Protein AF-A0A7S3TCB9-F1 (afdb_monomer_lite)

Structure (mmCIF, N/CA/C/O backbone):
data_AF-A0A7S3TCB9-F1
#
_entry.id   AF-A0A7S3TCB9-F1
#
loop_
_atom_site.group_PDB
_atom_site.id
_atom_site.type_symbol
_atom_site.label_atom_id
_atom_site.label_alt_id
_atom_site.label_comp_id
_atom_site.label_asym_id
_atom_site.label_entity_id
_atom_site.label_seq_id
_atom_site.pdbx_PDB_ins_code
_atom_site.Cartn_x
_atom_site.Cartn_y
_atom_site.Cartn_z
_atom_site.occupancy
_atom_site.B_iso_or_equiv
_atom_site.auth_seq_id
_atom_site.auth_comp_id
_atom_site.auth_asym_id
_atom_site.auth_atom_id
_atom_site.pdbx_PDB_model_num
ATOM 1 N N . ARG A 1 1 ? 29.930 -13.424 -23.735 1.00 48.97 1 ARG A N 1
ATOM 2 C CA . ARG A 1 1 ? 28.854 -13.234 -24.741 1.00 48.97 1 ARG A CA 1
ATOM 3 C C . ARG A 1 1 ? 28.106 -14.561 -24.937 1.00 48.97 1 ARG A C 1
ATOM 5 O O . ARG A 1 1 ? 28.427 -15.302 -25.856 1.00 48.97 1 ARG A O 1
ATOM 12 N N . ARG A 1 2 ? 27.222 -14.949 -24.001 1.00 44.91 2 ARG A N 1
ATOM 13 C CA . ARG A 1 2 ? 26.609 -16.295 -23.947 1.00 44.91 2 ARG A CA 1
ATOM 14 C C . ARG A 1 2 ? 25.208 -16.315 -24.590 1.00 44.91 2 ARG A C 1
ATOM 16 O O . ARG A 1 2 ? 24.355 -15.524 -24.215 1.00 44.91 2 ARG A O 1
ATOM 23 N N . LEU A 1 3 ? 25.041 -17.240 -25.539 1.00 56.09 3 LEU A N 1
ATOM 24 C CA . LEU A 1 3 ? 23.859 -17.921 -26.114 1.00 56.09 3 LEU A CA 1
ATOM 25 C C . LEU A 1 3 ? 22.523 -17.174 -26.351 1.00 56.09 3 LEU A C 1
ATOM 27 O O . LEU A 1 3 ? 22.000 -17.291 -27.454 1.00 56.09 3 LEU A O 1
ATOM 31 N N . VAL A 1 4 ? 21.966 -16.409 -25.407 1.00 63.53 4 VAL A N 1
ATOM 32 C CA . VAL A 1 4 ? 20.579 -15.895 -25.513 1.00 63.53 4 VAL A CA 1
ATOM 33 C C . VAL A 1 4 ? 20.451 -14.740 -26.512 1.00 63.53 4 VAL A C 1
ATOM 35 O O . VAL A 1 4 ? 19.603 -14.788 -27.397 1.00 63.53 4 VAL A O 1
ATOM 38 N N . GLY A 1 5 ? 21.350 -13.750 -26.468 1.00 61.22 5 GLY A N 1
ATOM 39 C CA . GLY A 1 5 ? 21.337 -12.635 -27.431 1.00 61.22 5 GLY A CA 1
ATOM 40 C C . GLY A 1 5 ? 21.615 -13.057 -28.883 1.00 61.22 5 GLY A C 1
ATOM 41 O O . GLY A 1 5 ? 21.334 -12.313 -29.812 1.00 61.22 5 GLY A O 1
ATOM 42 N N . ARG A 1 6 ? 22.149 -14.269 -29.094 1.00 64.81 6 ARG A N 1
ATOM 43 C CA . ARG A 1 6 ? 22.440 -14.832 -30.423 1.00 64.81 6 ARG A CA 1
ATOM 44 C C . ARG A 1 6 ? 21.263 -15.624 -31.006 1.00 64.81 6 ARG A C 1
ATOM 46 O O . ARG A 1 6 ? 21.289 -15.932 -32.193 1.00 64.81 6 ARG A O 1
ATOM 53 N N . ALA A 1 7 ? 20.280 -15.968 -30.172 1.00 74.19 7 ALA A N 1
ATOM 54 C CA . ALA A 1 7 ? 19.066 -16.671 -30.574 1.00 74.19 7 ALA A CA 1
ATOM 55 C C . ALA A 1 7 ? 17.990 -15.719 -31.123 1.00 74.19 7 ALA A C 1
ATOM 57 O O . ALA A 1 7 ? 17.105 -16.168 -31.847 1.00 74.19 7 ALA A O 1
ATOM 58 N N . LEU A 1 8 ? 18.066 -14.416 -30.812 1.00 74.56 8 LEU A N 1
ATOM 59 C CA . LEU A 1 8 ? 17.159 -13.431 -31.397 1.00 74.56 8 LEU A CA 1
ATOM 60 C C . LEU A 1 8 ? 17.551 -13.130 -32.859 1.00 74.56 8 LEU A C 1
ATOM 62 O O . LEU A 1 8 ? 18.724 -12.854 -33.136 1.00 74.56 8 LEU A O 1
ATOM 66 N N . PRO A 1 9 ? 16.590 -13.148 -33.803 1.00 79.25 9 PRO A N 1
ATOM 67 C CA . PRO A 1 9 ? 16.819 -12.713 -35.176 1.00 79.25 9 PRO A CA 1
ATOM 68 C C . PRO A 1 9 ? 17.256 -11.248 -35.225 1.00 79.25 9 PRO A C 1
ATOM 70 O O . PRO A 1 9 ? 16.755 -10.423 -34.471 1.00 79.25 9 PRO A O 1
ATOM 73 N N . ARG A 1 10 ? 18.120 -10.880 -36.177 1.00 70.06 10 ARG A N 1
ATOM 74 C CA .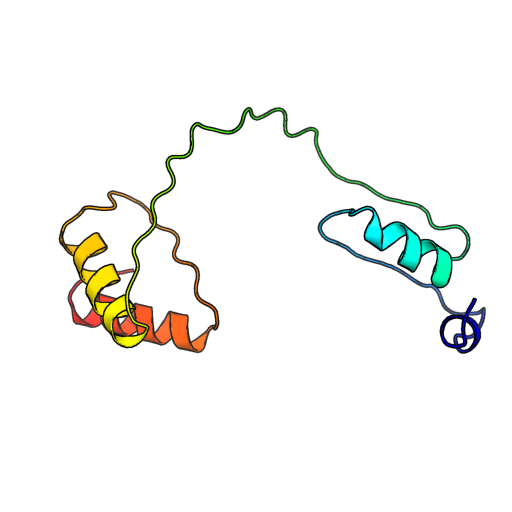 ARG A 1 10 ? 18.568 -9.482 -36.356 1.00 70.06 10 ARG A CA 1
ATOM 75 C C . ARG A 1 10 ? 17.464 -8.513 -36.803 1.00 70.06 10 ARG A C 1
ATOM 77 O O . ARG A 1 10 ? 17.691 -7.312 -36.818 1.00 70.06 10 ARG A O 1
ATOM 84 N N . SER A 1 11 ? 16.302 -9.029 -37.197 1.00 80.19 11 SER A N 1
ATOM 85 C CA . SER A 1 11 ? 15.146 -8.256 -37.662 1.00 80.19 11 SER A CA 1
ATOM 86 C C . SER A 1 11 ? 14.219 -7.787 -36.536 1.00 80.19 11 SER A C 1
ATOM 88 O O . SER A 1 11 ? 13.183 -7.193 -36.821 1.00 80.19 11 SER A O 1
ATOM 90 N N . VAL A 1 12 ? 14.537 -8.081 -35.273 1.00 81.50 12 VAL A N 1
ATOM 91 C CA . VAL A 1 12 ? 13.715 -7.675 -34.127 1.00 81.50 12 VAL A CA 1
ATOM 92 C C . VAL A 1 12 ? 14.161 -6.323 -33.580 1.00 81.50 12 VAL A C 1
ATOM 94 O O . VAL A 1 12 ? 15.352 -6.046 -33.450 1.00 81.50 12 VAL A O 1
ATOM 97 N N . HIS A 1 13 ? 13.187 -5.487 -33.235 1.00 81.12 13 HIS A N 1
ATOM 98 C CA . HIS A 1 13 ? 13.431 -4.268 -32.481 1.00 81.12 13 HIS A CA 1
ATOM 99 C C . HIS A 1 13 ? 13.315 -4.575 -30.985 1.00 81.12 13 HIS A C 1
ATOM 101 O O . HIS A 1 13 ? 12.287 -5.075 -30.530 1.00 81.12 13 HIS A O 1
ATOM 107 N N . THR A 1 14 ? 14.374 -4.292 -30.231 1.00 82.38 14 THR A N 1
ATOM 108 C CA . THR A 1 14 ? 14.434 -4.542 -28.788 1.00 82.38 14 THR A CA 1
ATOM 109 C C . THR A 1 14 ? 14.226 -3.231 -28.042 1.00 82.38 14 THR A C 1
ATOM 111 O O . THR A 1 14 ? 14.976 -2.282 -28.253 1.00 82.38 14 THR A O 1
ATOM 114 N N . MET A 1 15 ? 13.250 -3.199 -27.137 1.00 85.50 15 MET A N 1
ATOM 115 C CA . MET A 1 15 ? 13.033 -2.093 -26.203 1.00 85.50 15 MET A CA 1
ATOM 116 C C . MET A 1 15 ? 13.229 -2.600 -24.775 1.00 85.50 15 MET A C 1
ATOM 118 O O . MET A 1 15 ? 12.727 -3.669 -24.423 1.00 85.50 15 MET A O 1
ATOM 122 N N . LEU A 1 16 ? 13.947 -1.833 -23.957 1.00 85.44 16 LEU A N 1
ATOM 123 C CA . LEU A 1 16 ? 14.098 -2.083 -22.528 1.00 85.44 16 LEU A CA 1
ATOM 124 C C . LEU A 1 16 ? 13.465 -0.914 -21.776 1.00 85.44 16 LEU A C 1
ATOM 126 O O . LEU A 1 16 ? 13.856 0.230 -21.983 1.00 85.44 16 LEU A O 1
ATOM 130 N N . LEU A 1 17 ? 12.474 -1.209 -20.936 1.00 84.25 17 LEU A N 1
ATOM 131 C CA . LEU A 1 17 ? 11.762 -0.209 -20.150 1.00 84.25 17 LEU A CA 1
ATOM 132 C C . LEU A 1 17 ? 12.004 -0.487 -18.667 1.00 84.25 17 LEU A C 1
ATOM 134 O O . LEU A 1 17 ? 11.733 -1.592 -18.194 1.00 84.25 17 LEU A O 1
ATOM 138 N N . SER A 1 18 ? 12.514 0.506 -17.944 1.00 81.44 18 SER A N 1
ATOM 139 C CA . SER A 1 18 ? 12.685 0.458 -16.492 1.00 81.44 18 SER A CA 1
ATOM 140 C C . SER A 1 18 ? 12.169 1.752 -15.877 1.00 81.44 18 SER A C 1
ATOM 142 O O . SER A 1 18 ? 12.277 2.812 -16.483 1.00 81.44 18 SER A O 1
ATOM 144 N N . ALA A 1 19 ? 11.609 1.658 -14.671 1.00 74.12 19 ALA A N 1
ATOM 145 C CA . ALA A 1 19 ? 11.179 2.826 -13.904 1.00 74.12 19 ALA A CA 1
ATOM 146 C C . ALA A 1 19 ? 12.357 3.554 -13.231 1.00 74.12 19 ALA A C 1
ATOM 148 O O . ALA A 1 19 ? 12.229 4.717 -12.865 1.00 74.12 19 ALA A O 1
ATOM 149 N N . THR A 1 20 ? 13.496 2.878 -13.062 1.00 74.94 20 THR A N 1
ATOM 150 C CA . THR A 1 20 ? 14.739 3.455 -12.539 1.00 74.94 20 THR A CA 1
ATOM 151 C C . THR A 1 20 ? 15.936 2.891 -13.300 1.00 74.94 20 THR A C 1
ATOM 153 O O . THR A 1 20 ? 16.002 1.685 -13.560 1.00 74.94 20 THR A O 1
ATOM 156 N N . LEU A 1 21 ? 16.883 3.754 -13.676 1.00 67.31 21 LEU A N 1
ATOM 157 C CA . LEU A 1 21 ? 18.128 3.331 -14.308 1.00 67.31 21 LEU A CA 1
ATOM 158 C C . LEU A 1 21 ? 19.140 2.964 -13.210 1.00 67.31 21 LEU A C 1
ATOM 160 O O . LEU A 1 21 ? 19.640 3.832 -12.501 1.00 67.31 21 LEU A O 1
ATOM 164 N N . THR A 1 22 ? 19.403 1.673 -13.014 1.00 73.56 22 THR A N 1
ATOM 165 C CA . THR A 1 22 ? 20.457 1.189 -12.108 1.00 73.56 22 THR A CA 1
ATOM 166 C C . THR A 1 22 ? 21.671 0.721 -12.914 1.00 73.56 22 THR A C 1
ATOM 168 O O . THR A 1 22 ? 21.496 0.256 -14.040 1.00 73.56 22 THR A O 1
ATOM 171 N N . PRO A 1 23 ? 22.89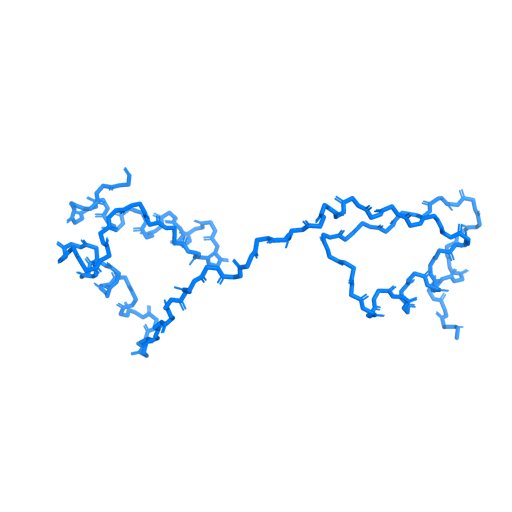9 0.776 -12.361 1.00 71.88 23 PRO A N 1
ATOM 172 C CA . PRO A 1 23 ? 24.112 0.358 -13.081 1.00 71.88 23 PRO A CA 1
ATOM 173 C C . PRO A 1 23 ? 24.081 -1.117 -13.528 1.00 71.88 23 PRO A C 1
ATOM 175 O O . PRO A 1 23 ? 24.735 -1.495 -14.496 1.00 71.88 23 PRO A O 1
ATOM 178 N N . ASP A 1 24 ? 23.269 -1.957 -12.881 1.00 73.62 24 ASP A N 1
ATOM 179 C CA . ASP A 1 24 ? 23.057 -3.350 -13.291 1.00 73.62 24 ASP A CA 1
ATOM 180 C C . ASP A 1 24 ? 22.337 -3.475 -14.650 1.00 73.62 24 ASP A C 1
ATOM 182 O O . ASP A 1 24 ? 22.488 -4.485 -15.348 1.00 73.62 24 ASP A O 1
ATOM 186 N N . LEU A 1 25 ? 21.580 -2.451 -15.069 1.00 77.25 25 LEU A N 1
ATOM 187 C CA . LEU A 1 25 ? 20.908 -2.429 -16.369 1.00 77.25 25 LEU A CA 1
ATOM 188 C C . LEU A 1 25 ? 21.887 -2.248 -17.530 1.00 77.25 25 LEU A C 1
ATOM 190 O O . LEU A 1 25 ? 21.598 -2.735 -18.621 1.00 77.25 25 LEU A O 1
ATOM 194 N N . ASP A 1 26 ? 23.065 -1.662 -17.320 1.00 77.00 26 ASP A N 1
ATOM 195 C CA . ASP A 1 26 ? 24.063 -1.477 -18.384 1.00 77.00 26 ASP A CA 1
ATOM 196 C C . ASP A 1 26 ? 24.598 -2.819 -18.910 1.00 77.00 26 ASP A C 1
ATOM 198 O O . ASP A 1 26 ? 24.830 -3.009 -20.113 1.00 77.00 26 ASP A O 1
ATOM 202 N N . ALA A 1 27 ? 24.718 -3.810 -18.023 1.00 80.12 27 ALA A N 1
ATOM 203 C CA . ALA A 1 27 ? 25.103 -5.171 -18.386 1.00 80.12 27 ALA A CA 1
ATOM 204 C C . ALA A 1 27 ? 24.033 -5.871 -19.247 1.00 80.12 27 ALA A C 1
ATOM 206 O O . ALA A 1 27 ? 24.363 -6.683 -20.115 1.00 80.12 27 ALA A O 1
ATOM 207 N N . ILE A 1 28 ? 22.755 -5.547 -19.035 1.00 77.69 28 ILE A N 1
ATOM 208 C CA . ILE A 1 28 ? 21.621 -6.110 -19.781 1.00 77.69 28 ILE A CA 1
ATOM 209 C C . ILE A 1 28 ? 21.454 -5.377 -21.116 1.00 77.69 28 ILE A C 1
ATOM 211 O O . ILE A 1 28 ? 21.331 -6.014 -22.166 1.00 77.69 28 ILE A O 1
ATOM 215 N N . SER A 1 29 ? 21.536 -4.049 -21.095 1.00 78.94 29 SER A N 1
ATOM 216 C CA . SER A 1 29 ? 21.500 -3.185 -22.272 1.00 78.94 29 SER A CA 1
ATOM 217 C C . SER A 1 29 ? 22.592 -3.562 -23.270 1.00 78.94 29 SER A C 1
ATOM 219 O O . SER A 1 29 ? 22.299 -3.781 -24.442 1.00 78.94 29 SER A O 1
ATOM 221 N N . SER A 1 30 ? 23.831 -3.769 -22.814 1.00 77.94 30 SER A N 1
ATOM 222 C CA . SER A 1 30 ? 24.946 -4.191 -23.681 1.00 77.94 30 SER A CA 1
ATOM 223 C C . SER A 1 30 ? 24.825 -5.620 -24.233 1.00 77.94 30 SER A C 1
ATOM 225 O O . SER A 1 30 ? 25.505 -5.967 -25.204 1.00 77.94 30 SER A O 1
ATOM 227 N N . LEU A 1 31 ? 23.971 -6.465 -23.643 1.00 80.38 31 LEU A N 1
ATOM 228 C CA . LEU A 1 31 ? 23.735 -7.834 -24.102 1.00 80.38 31 LEU A CA 1
ATOM 229 C C . LEU A 1 31 ? 22.639 -7.920 -25.174 1.00 80.38 31 LEU A C 1
ATOM 231 O O . LEU A 1 31 ? 22.754 -8.746 -26.083 1.00 80.38 31 LEU A O 1
ATOM 235 N N . PHE A 1 32 ? 21.586 -7.107 -25.056 1.00 75.81 32 PHE A N 1
ATOM 236 C CA . PHE A 1 32 ? 20.375 -7.212 -25.879 1.00 75.81 32 PHE A CA 1
ATOM 237 C C . PHE A 1 32 ? 20.174 -6.058 -26.870 1.00 75.81 32 PHE A C 1
ATOM 239 O O . PHE A 1 32 ? 19.537 -6.259 -27.907 1.00 75.81 32 PHE A O 1
ATOM 246 N N . LEU A 1 33 ? 20.707 -4.866 -26.593 1.00 77.62 33 LEU A N 1
ATOM 247 C CA . LEU A 1 33 ? 20.490 -3.677 -27.415 1.00 77.62 33 LEU A CA 1
ATOM 248 C C . LEU A 1 33 ? 21.659 -3.463 -28.381 1.00 77.62 33 LEU A C 1
ATOM 250 O O . LEU A 1 33 ? 22.829 -3.584 -28.024 1.00 77.62 33 LEU A O 1
ATOM 254 N N . HIS A 1 34 ? 21.334 -3.140 -29.629 1.00 77.25 34 HIS A N 1
ATOM 255 C CA . HIS A 1 34 ? 22.308 -2.780 -30.655 1.00 77.25 34 HIS A CA 1
ATOM 256 C C . HIS A 1 34 ? 22.187 -1.273 -30.884 1.00 77.25 34 HIS A C 1
ATOM 258 O O . HIS A 1 34 ? 21.211 -0.834 -31.480 1.00 77.25 34 HIS A O 1
ATOM 264 N N . ASN A 1 35 ? 23.157 -0.498 -30.387 1.00 76.56 35 ASN A N 1
ATOM 265 C CA . ASN A 1 35 ? 23.148 0.972 -30.426 1.00 76.56 35 ASN A CA 1
ATOM 266 C C . ASN A 1 35 ? 21.873 1.609 -29.811 1.00 76.56 35 ASN A C 1
ATOM 268 O O . ASN A 1 35 ? 21.093 2.233 -30.532 1.00 76.56 35 ASN A O 1
ATOM 272 N N . PRO A 1 36 ? 21.611 1.404 -28.503 1.00 82.19 36 PRO A N 1
ATOM 273 C CA . PRO A 1 36 ? 20.425 1.950 -27.846 1.00 82.19 36 PRO A CA 1
ATOM 274 C C . PRO A 1 36 ? 20.458 3.477 -27.736 1.00 82.19 36 PRO A C 1
ATOM 276 O O . PRO A 1 36 ? 21.507 4.064 -27.487 1.00 82.19 36 PRO A O 1
ATOM 279 N N . VAL A 1 37 ? 19.282 4.099 -27.836 1.00 84.69 37 VAL A N 1
ATOM 280 C CA . VAL A 1 37 ? 19.054 5.489 -27.419 1.00 84.69 37 VAL A CA 1
ATOM 28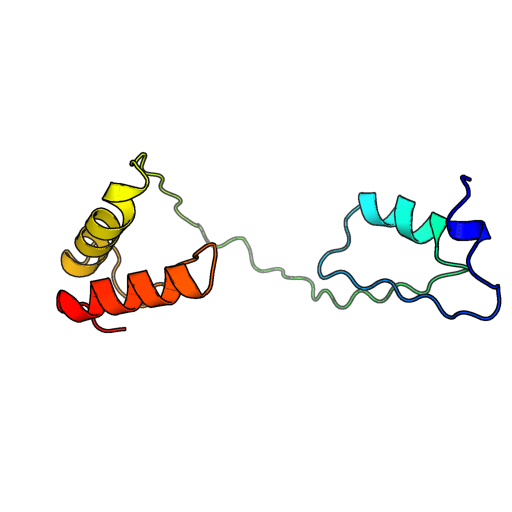1 C C . VAL A 1 37 ? 18.452 5.454 -26.018 1.00 84.69 37 VAL A C 1
ATOM 283 O O . VAL A 1 37 ? 17.406 4.837 -25.819 1.00 84.69 37 VAL A O 1
ATOM 286 N N . THR A 1 38 ? 19.114 6.084 -25.050 1.00 81.00 38 THR A N 1
ATOM 287 C CA . THR A 1 38 ? 18.603 6.232 -23.683 1.00 81.00 38 THR A CA 1
ATOM 288 C C . THR A 1 38 ? 17.720 7.471 -23.597 1.00 81.00 38 THR A C 1
ATOM 290 O O . THR A 1 38 ? 18.092 8.544 -24.071 1.00 81.00 38 THR A O 1
ATOM 293 N N . VAL A 1 39 ? 16.532 7.313 -23.017 1.00 81.06 39 VAL A N 1
ATOM 294 C CA . VAL A 1 39 ? 15.577 8.402 -22.792 1.00 81.06 39 VAL A CA 1
ATOM 295 C C . VAL A 1 39 ? 15.301 8.451 -21.298 1.00 81.06 39 VAL A C 1
ATOM 297 O O . VAL A 1 39 ? 14.487 7.681 -20.794 1.00 81.06 39 VAL A O 1
ATOM 300 N N . ASP A 1 40 ? 16.008 9.338 -20.605 1.00 78.00 40 ASP A N 1
ATOM 301 C CA . ASP A 1 40 ? 15.778 9.616 -19.192 1.00 78.00 40 ASP A CA 1
ATOM 302 C C . ASP A 1 40 ? 14.907 10.867 -19.076 1.00 78.00 40 ASP A C 1
ATOM 304 O O . ASP A 1 40 ? 15.309 11.964 -19.460 1.00 78.00 40 ASP A O 1
ATOM 308 N N . CYS A 1 41 ? 13.689 10.686 -18.568 1.00 75.19 41 CYS A N 1
ATOM 309 C CA . CYS A 1 41 ? 12.741 11.772 -18.305 1.00 75.19 41 CYS A CA 1
ATOM 310 C C . CYS A 1 41 ? 12.750 12.197 -16.829 1.00 75.19 41 CYS A C 1
ATOM 312 O O . CYS A 1 41 ? 11.732 12.658 -16.317 1.00 75.19 41 CYS A O 1
ATOM 314 N N . THR A 1 42 ? 13.852 11.968 -16.111 1.00 72.94 42 THR A N 1
ATOM 315 C CA . THR A 1 42 ? 13.988 12.420 -14.725 1.00 72.94 42 THR A CA 1
ATOM 316 C C . THR A 1 42 ? 14.099 13.938 -14.704 1.00 72.94 42 THR A C 1
ATOM 318 O O . THR A 1 42 ? 15.088 14.496 -15.170 1.00 72.94 42 THR A O 1
ATOM 321 N N . GLU A 1 43 ? 13.080 14.593 -14.161 1.00 72.38 43 GLU A N 1
ATOM 322 C CA . GLU A 1 43 ? 13.187 15.971 -13.691 1.00 72.38 43 GLU A CA 1
ATOM 323 C C . GLU A 1 43 ? 14.135 15.976 -12.477 1.00 72.38 43 GLU A C 1
ATOM 325 O O . GLU A 1 43 ? 14.089 15.056 -11.653 1.00 72.38 43 GLU A O 1
ATOM 330 N N . ASP A 1 44 ? 15.016 16.974 -12.367 1.00 62.44 44 ASP A N 1
ATOM 331 C CA . ASP A 1 44 ? 15.884 17.137 -11.197 1.00 62.44 44 ASP A CA 1
ATOM 332 C C . ASP A 1 44 ? 15.016 17.440 -9.963 1.00 62.44 44 ASP A C 1
ATOM 334 O O . ASP A 1 44 ? 14.706 18.598 -9.660 1.00 62.44 44 ASP A O 1
ATOM 338 N N . ASP A 1 45 ? 14.618 16.388 -9.241 1.00 56.91 45 ASP A N 1
ATOM 339 C CA . ASP A 1 45 ? 13.919 16.467 -7.958 1.00 56.91 45 ASP A CA 1
ATOM 340 C C . ASP A 1 45 ? 14.864 17.064 -6.899 1.00 56.91 45 ASP A C 1
ATOM 342 O O . ASP A 1 45 ? 15.426 16.401 -6.029 1.00 56.91 45 ASP A O 1
ATOM 346 N N . SER A 1 46 ? 15.020 18.383 -6.962 1.00 54.38 46 SER A N 1
ATOM 347 C CA . SER A 1 46 ? 15.694 19.241 -5.984 1.00 54.38 46 SER A CA 1
ATOM 348 C C . SER A 1 46 ? 14.897 19.403 -4.681 1.00 54.38 46 SER A C 1
ATOM 350 O O . SER A 1 46 ? 15.197 20.273 -3.859 1.00 54.38 46 SER A O 1
ATOM 352 N N . SER A 1 47 ? 13.888 18.559 -4.445 1.00 60.22 47 SER A N 1
ATOM 353 C CA . SER A 1 47 ? 13.220 18.491 -3.154 1.00 60.22 47 SER A CA 1
ATOM 354 C C . SER A 1 47 ? 14.158 17.822 -2.157 1.00 60.22 47 SER A C 1
ATOM 356 O O . SER A 1 47 ? 14.354 16.605 -2.167 1.00 60.22 47 SER A O 1
ATOM 358 N N . SER A 1 48 ? 14.747 18.633 -1.282 1.00 62.88 48 SER A N 1
ATOM 359 C CA . SER A 1 48 ? 15.436 18.147 -0.093 1.00 62.88 48 SER A CA 1
ATOM 360 C C . SER A 1 48 ? 14.551 17.116 0.622 1.00 62.88 48 SER A C 1
ATOM 362 O O . SER A 1 48 ? 13.341 17.339 0.748 1.00 62.88 48 SER A O 1
ATOM 364 N N . PRO A 1 49 ? 15.105 15.968 1.059 1.00 63.56 49 PRO A N 1
ATOM 365 C CA . PRO A 1 49 ? 14.309 14.927 1.685 1.00 63.56 49 PRO A CA 1
ATOM 366 C C . PRO A 1 49 ? 13.621 15.536 2.902 1.00 63.56 49 PRO A C 1
ATOM 368 O O . PRO A 1 49 ? 14.276 15.924 3.873 1.00 63.56 49 PRO A O 1
ATOM 371 N N . ALA A 1 50 ? 12.294 15.668 2.830 1.00 67.81 50 ALA A N 1
ATOM 372 C CA . ALA A 1 50 ? 11.498 16.100 3.964 1.00 67.81 50 ALA A CA 1
ATOM 373 C C . ALA A 1 50 ? 11.889 15.233 5.166 1.00 67.81 50 ALA A C 1
ATOM 375 O O . ALA A 1 50 ? 12.072 14.024 5.012 1.00 67.81 50 ALA A O 1
ATOM 376 N N . ALA A 1 51 ? 12.060 15.844 6.341 1.00 77.75 51 ALA A N 1
ATOM 377 C CA . ALA A 1 51 ? 12.512 15.161 7.549 1.00 77.75 51 ALA A CA 1
ATOM 378 C C . ALA A 1 51 ? 11.518 14.056 7.964 1.00 77.75 51 ALA A C 1
ATOM 380 O O . ALA A 1 51 ? 10.609 14.266 8.768 1.00 77.75 51 ALA A O 1
ATOM 381 N N . LEU A 1 52 ? 11.685 12.871 7.379 1.00 84.81 52 LEU A N 1
ATOM 382 C CA . LEU A 1 52 ? 10.861 11.693 7.591 1.00 84.81 52 LEU A CA 1
ATOM 383 C C . LEU A 1 52 ? 11.281 11.023 8.894 1.00 84.81 52 LEU A C 1
ATOM 385 O O . LEU A 1 52 ? 12.432 10.630 9.077 1.00 84.81 52 LEU A O 1
ATOM 389 N N . ARG A 1 53 ? 10.323 10.866 9.809 1.00 88.69 53 ARG A N 1
ATOM 390 C CA . ARG A 1 53 ? 10.507 10.052 11.013 1.00 88.69 53 ARG A CA 1
ATOM 391 C C . ARG A 1 53 ? 10.060 8.628 10.719 1.00 88.69 53 ARG A C 1
ATOM 393 O O . ARG A 1 53 ? 8.900 8.405 10.380 1.00 88.69 53 ARG A O 1
ATOM 400 N N . GLN A 1 54 ? 10.972 7.675 10.874 1.00 91.38 54 GLN A N 1
ATOM 401 C CA . GLN A 1 54 ? 10.703 6.257 10.659 1.00 91.38 54 GLN A CA 1
ATOM 402 C C . GLN A 1 54 ? 10.609 5.516 11.994 1.00 91.38 54 GLN A C 1
ATOM 404 O O . GLN A 1 54 ? 11.431 5.710 12.888 1.00 91.38 54 GLN A O 1
ATOM 409 N N . PHE A 1 55 ? 9.618 4.635 12.108 1.00 92.12 55 PHE A N 1
ATOM 410 C CA . PHE A 1 55 ? 9.395 3.791 13.279 1.00 92.12 55 PHE A CA 1
ATOM 411 C C . PHE A 1 55 ? 9.253 2.332 12.849 1.00 92.12 55 PHE A C 1
ATOM 413 O O . PHE A 1 55 ? 8.850 2.044 11.721 1.00 92.12 55 PHE A O 1
ATOM 420 N N . TRP A 1 56 ? 9.556 1.403 13.755 1.00 94.44 56 TRP A N 1
ATOM 421 C CA . TRP A 1 56 ? 9.364 -0.026 13.531 1.00 94.44 56 TRP A CA 1
ATOM 422 C C . TRP A 1 56 ? 8.769 -0.688 14.772 1.00 94.44 56 TRP A C 1
ATOM 424 O O . TRP A 1 56 ? 9.048 -0.291 15.902 1.00 94.44 56 TRP A O 1
ATOM 434 N N . LEU A 1 57 ? 7.949 -1.715 14.551 1.00 93.50 57 LEU A N 1
ATOM 435 C CA . LEU A 1 57 ? 7.414 -2.559 15.612 1.00 93.50 57 LEU A CA 1
ATOM 436 C C . LEU A 1 57 ? 7.506 -4.025 15.194 1.00 93.50 57 LEU A C 1
ATOM 438 O O . LEU A 1 57 ? 7.053 -4.408 14.112 1.00 93.50 57 LEU A O 1
ATOM 442 N N . ARG A 1 58 ? 8.064 -4.859 16.070 1.00 95.75 58 ARG A N 1
ATOM 443 C CA . ARG A 1 58 ? 8.093 -6.309 15.879 1.00 95.75 58 ARG A CA 1
ATOM 444 C C . ARG A 1 58 ? 6.773 -6.910 16.348 1.00 95.75 58 ARG A C 1
ATOM 446 O O . ARG A 1 58 ? 6.380 -6.722 17.491 1.00 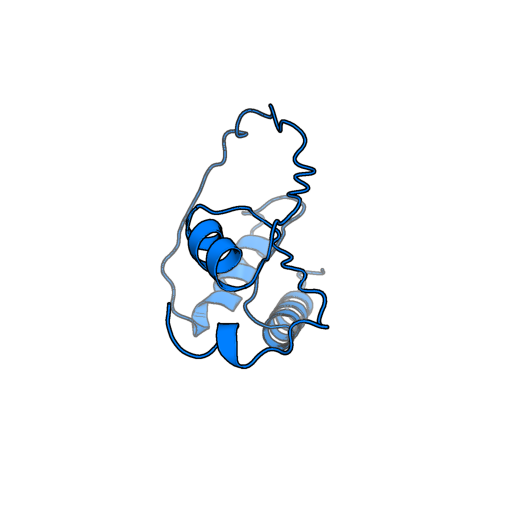95.75 58 ARG A O 1
ATOM 453 N N . CYS A 1 59 ? 6.106 -7.645 15.470 1.00 95.25 59 CYS A N 1
ATOM 454 C CA . CYS A 1 59 ? 4.877 -8.367 15.782 1.00 95.25 59 CYS A CA 1
ATOM 455 C C . CYS A 1 59 ? 4.784 -9.634 14.929 1.00 95.25 59 CYS A C 1
ATOM 457 O O . CYS A 1 59 ? 5.427 -9.737 13.876 1.00 95.25 59 CYS A O 1
ATOM 459 N N . SER A 1 60 ? 3.990 -10.603 15.383 1.00 96.25 60 SER A N 1
ATOM 460 C CA . SER A 1 60 ? 3.676 -11.781 14.581 1.00 96.25 60 SER A CA 1
ATOM 461 C C . SER A 1 60 ? 2.766 -11.403 13.406 1.00 96.25 60 SER A C 1
ATOM 463 O O . SER A 1 60 ? 2.180 -10.321 13.363 1.00 96.25 60 SER A O 1
ATOM 465 N N . HIS A 1 61 ? 2.623 -12.293 12.423 1.00 91.94 61 HIS A N 1
ATOM 466 C CA . HIS A 1 61 ? 1.724 -12.031 11.299 1.00 91.94 61 HIS A CA 1
ATOM 467 C C . HIS A 1 61 ? 0.251 -11.937 11.729 1.00 91.94 61 HIS A C 1
ATOM 469 O O . HIS A 1 61 ? -0.491 -11.146 11.144 1.00 91.94 61 HIS A O 1
ATOM 475 N N . ALA A 1 62 ? -0.146 -12.712 12.744 1.00 92.06 62 ALA A N 1
ATOM 476 C CA . ALA A 1 62 ? -1.509 -12.751 13.266 1.00 92.06 62 ALA A CA 1
ATOM 477 C C . ALA A 1 62 ? -1.898 -11.433 13.957 1.00 92.06 62 ALA A C 1
ATOM 479 O O . ALA A 1 62 ? -3.014 -10.950 13.783 1.00 92.06 62 ALA A O 1
ATOM 480 N N . ASP A 1 63 ? -0.949 -10.790 14.642 1.00 95.31 63 ASP A N 1
ATOM 481 C CA . ASP A 1 63 ? -1.223 -9.585 15.436 1.00 95.31 63 ASP A CA 1
ATOM 482 C C . ASP A 1 63 ? -1.294 -8.304 14.595 1.00 95.31 63 ASP A C 1
ATOM 484 O O . ASP A 1 63 ? -1.779 -7.274 15.063 1.00 95.31 63 ASP A O 1
ATOM 488 N N . LYS A 1 64 ? -0.829 -8.337 13.336 1.00 94.69 64 LYS A N 1
ATOM 489 C CA . LYS A 1 64 ? -0.738 -7.144 12.474 1.00 94.69 64 LYS A CA 1
ATOM 490 C C . LYS A 1 64 ? -2.073 -6.429 12.290 1.00 94.69 64 LYS A C 1
ATOM 492 O O . LYS A 1 64 ? -2.084 -5.205 12.227 1.00 94.69 64 LYS A O 1
ATOM 497 N N . PHE A 1 65 ? -3.173 -7.173 12.176 1.00 94.38 65 PHE A N 1
ATOM 498 C CA . PHE A 1 65 ? -4.501 -6.587 11.962 1.00 94.38 65 PHE A CA 1
ATOM 499 C C . PHE A 1 65 ? -4.976 -5.857 13.218 1.00 94.38 65 PHE A C 1
ATOM 501 O O . PHE A 1 65 ? -5.378 -4.698 13.137 1.00 94.38 65 PHE A O 1
ATOM 508 N N . LEU A 1 66 ? -4.833 -6.496 14.382 1.00 94.50 66 LEU A N 1
ATOM 509 C CA . LEU A 1 66 ? -5.172 -5.900 15.671 1.00 94.50 66 LEU A CA 1
ATOM 510 C C . LEU A 1 66 ? -4.327 -4.656 15.955 1.00 94.50 66 LEU A C 1
ATOM 512 O O . LEU A 1 66 ? -4.855 -3.627 16.368 1.00 94.50 66 LEU A O 1
ATOM 516 N N . LEU A 1 67 ? -3.024 -4.732 15.687 1.00 94.75 67 LEU A N 1
ATOM 517 C CA . LEU A 1 67 ? -2.115 -3.610 15.866 1.00 94.75 67 LEU A CA 1
ATOM 518 C C . LEU A 1 67 ? -2.474 -2.434 14.948 1.00 94.75 67 LEU A C 1
ATOM 520 O O . LEU A 1 67 ? -2.509 -1.295 15.408 1.00 94.75 67 LEU A O 1
ATOM 524 N N . MET A 1 68 ? -2.770 -2.696 13.670 1.00 93.25 68 MET A N 1
ATOM 525 C CA . MET A 1 68 ? -3.218 -1.648 12.747 1.00 93.25 68 MET A CA 1
ATOM 526 C C . MET A 1 68 ? -4.510 -0.997 13.226 1.00 93.25 68 MET A C 1
ATOM 528 O O . MET A 1 68 ? -4.594 0.228 13.284 1.00 93.25 68 MET A O 1
ATOM 532 N N . TYR A 1 69 ? -5.486 -1.806 13.640 1.00 93.94 69 TYR A N 1
ATOM 533 C CA . TYR A 1 69 ? -6.724 -1.296 14.214 1.00 93.94 69 TYR A CA 1
ATOM 534 C C . TYR A 1 69 ? -6.465 -0.430 15.448 1.00 93.94 69 TYR A C 1
ATOM 536 O O . TYR A 1 69 ? -6.999 0.670 15.527 1.00 93.94 69 TYR A O 1
ATOM 544 N N . ALA A 1 70 ? -5.606 -0.861 16.374 1.00 94.06 70 ALA A N 1
ATOM 545 C CA . ALA A 1 70 ? -5.265 -0.074 17.555 1.00 94.06 70 ALA A CA 1
ATOM 546 C C . ALA A 1 70 ? -4.610 1.268 17.187 1.00 94.06 70 ALA A C 1
ATOM 548 O O . ALA A 1 70 ? -4.990 2.301 17.732 1.00 94.06 70 ALA A O 1
ATOM 549 N N . LEU A 1 71 ? -3.666 1.283 16.239 1.00 93.56 71 LEU A N 1
ATOM 550 C CA . LEU A 1 71 ? -2.995 2.512 15.796 1.00 93.56 71 LEU A CA 1
ATOM 551 C C . LEU A 1 71 ? -3.969 3.516 15.167 1.00 93.56 71 LEU A C 1
ATOM 553 O O . LEU A 1 71 ? -3.870 4.716 15.440 1.00 93.56 71 LEU A O 1
ATOM 557 N N . LEU A 1 72 ? -4.913 3.024 14.364 1.00 92.62 72 LEU A N 1
ATOM 558 C CA . LEU A 1 72 ? -5.918 3.846 13.694 1.00 92.62 72 LEU A CA 1
ATOM 559 C C . LEU A 1 72 ? -7.016 4.295 14.667 1.00 92.62 72 LEU A C 1
ATOM 561 O O . LEU A 1 72 ? -7.284 5.485 14.788 1.00 92.62 72 LEU A O 1
ATOM 565 N N . LYS A 1 73 ? -7.610 3.369 15.427 1.00 91.19 73 LYS A N 1
ATOM 566 C CA . LYS A 1 73 ? -8.729 3.650 16.340 1.00 91.19 73 LYS A CA 1
ATOM 567 C C . LYS A 1 73 ? -8.331 4.550 17.507 1.00 91.19 73 LYS A C 1
ATOM 569 O O . LYS A 1 73 ? -9.130 5.376 17.936 1.00 91.19 73 LYS A O 1
ATOM 574 N N . LEU A 1 74 ? -7.102 4.415 18.011 1.00 92.12 74 LEU A N 1
ATOM 575 C CA . LEU A 1 74 ? -6.565 5.273 19.073 1.00 92.12 74 LEU A CA 1
ATOM 576 C C . LEU A 1 74 ? -6.017 6.610 18.542 1.00 92.12 74 LEU A C 1
ATOM 578 O O . LEU A 1 74 ? -5.400 7.347 19.311 1.00 92.12 74 LEU A O 1
ATOM 582 N N . ASN A 1 75 ? -6.197 6.918 17.249 1.00 86.88 75 ASN A N 1
ATOM 583 C CA . ASN A 1 75 ? -5.708 8.136 16.595 1.00 86.88 75 ASN A CA 1
ATOM 584 C C . ASN A 1 75 ? -4.200 8.384 16.798 1.00 86.88 75 ASN A C 1
ATOM 586 O O . ASN A 1 75 ? -3.756 9.523 16.947 1.00 86.88 75 ASN A O 1
ATOM 590 N N . ARG A 1 76 ? -3.383 7.319 16.809 1.00 88.94 76 ARG A N 1
ATOM 591 C CA . ARG A 1 76 ? -1.913 7.440 16.873 1.00 88.94 76 ARG A CA 1
ATOM 592 C C . ARG A 1 76 ? -1.299 7.807 15.527 1.00 88.94 76 ARG A C 1
ATOM 594 O O . ARG A 1 76 ? -0.188 8.327 15.499 1.00 88.94 76 ARG A O 1
ATOM 601 N N . ILE A 1 77 ? -2.032 7.565 14.443 1.00 87.62 77 ILE A N 1
ATOM 602 C CA . ILE A 1 77 ? -1.692 7.992 13.086 1.00 87.62 77 ILE A CA 1
ATOM 603 C C . ILE A 1 77 ? -2.794 8.954 12.617 1.00 87.62 77 ILE A C 1
ATOM 605 O O . ILE A 1 77 ? -3.779 8.512 12.028 1.00 87.62 77 ILE A O 1
ATOM 609 N N . PRO A 1 78 ? -2.700 10.253 12.951 1.00 81.81 78 PRO A N 1
ATOM 610 C CA . PRO A 1 78 ? -3.719 11.220 12.569 1.00 81.81 78 PRO A CA 1
ATOM 611 C C . PRO A 1 78 ? -3.662 11.525 11.066 1.00 81.81 78 PRO A C 1
ATOM 613 O O . PRO A 1 78 ? -2.587 11.660 10.482 1.00 81.81 78 PRO A O 1
ATOM 616 N N . GLY A 1 79 ? -4.833 11.709 10.454 1.00 86.50 79 GLY A N 1
ATOM 617 C CA . GLY A 1 79 ? -4.963 12.145 9.064 1.00 86.50 79 GLY A CA 1
ATOM 618 C C . GLY A 1 79 ? -4.981 11.011 8.035 1.00 86.50 79 GLY A C 1
ATOM 619 O O . GLY A 1 79 ? -5.304 9.862 8.333 1.00 86.50 79 GLY A O 1
ATOM 620 N N . ARG A 1 80 ? -4.683 11.365 6.779 1.00 89.38 80 ARG A N 1
ATOM 621 C CA . ARG A 1 80 ? -4.720 10.432 5.644 1.00 89.38 80 ARG A CA 1
ATOM 622 C C . ARG A 1 80 ? -3.530 9.480 5.715 1.00 89.38 80 ARG A C 1
ATOM 624 O O . ARG A 1 80 ? -2.386 9.924 5.722 1.00 89.38 80 ARG A O 1
ATOM 631 N N . SER A 1 81 ? -3.819 8.184 5.743 1.00 89.69 81 SER A N 1
ATOM 632 C CA . SER A 1 81 ? -2.820 7.122 5.866 1.00 89.69 81 SER A CA 1
ATOM 633 C C . SER A 1 81 ? -2.779 6.268 4.601 1.00 89.69 81 SER A C 1
ATOM 635 O O . SER A 1 81 ? -3.825 5.877 4.088 1.00 89.69 81 SER A O 1
ATOM 637 N N . LEU A 1 82 ? -1.576 5.947 4.121 1.00 92.38 82 LEU A N 1
ATOM 638 C CA . LEU A 1 82 ? -1.354 5.004 3.022 1.00 92.38 82 LEU A CA 1
ATOM 639 C C . LEU A 1 82 ? -0.793 3.694 3.588 1.00 92.38 82 LEU A C 1
ATOM 641 O O . LEU A 1 82 ? 0.257 3.695 4.230 1.00 92.38 82 LEU A O 1
ATOM 645 N N . ILE A 1 83 ? -1.493 2.579 3.363 1.00 93.06 83 ILE A N 1
ATOM 646 C CA . ILE A 1 83 ? -1.114 1.261 3.892 1.00 93.06 83 ILE A CA 1
ATOM 647 C C . ILE A 1 83 ? -0.699 0.347 2.740 1.00 93.06 83 ILE A C 1
ATOM 649 O O . ILE A 1 83 ? -1.505 0.024 1.870 1.00 93.06 83 ILE A O 1
ATOM 653 N N . PHE A 1 84 ? 0.545 -0.128 2.776 1.00 94.94 84 PHE A N 1
ATOM 654 C CA . PHE A 1 84 ? 1.070 -1.072 1.792 1.00 94.94 84 PHE A CA 1
ATOM 655 C C . PHE A 1 84 ? 0.835 -2.525 2.224 1.00 94.94 84 PHE A C 1
ATOM 657 O O . PHE A 1 84 ? 1.142 -2.927 3.351 1.00 94.94 84 PHE A O 1
ATOM 664 N N . VAL A 1 85 ? 0.310 -3.337 1.306 1.00 95.44 85 VAL A N 1
ATOM 665 C CA . VAL A 1 85 ? 0.059 -4.774 1.484 1.00 95.44 85 VAL A CA 1
ATOM 666 C C . VAL A 1 85 ? 0.651 -5.563 0.320 1.00 95.44 85 VAL A C 1
ATOM 668 O O . VAL A 1 85 ? 0.801 -5.046 -0.778 1.00 95.44 85 VAL A O 1
ATOM 671 N N . ASN A 1 86 ? 0.976 -6.834 0.563 1.00 94.69 86 ASN A N 1
ATOM 672 C CA . ASN A 1 86 ? 1.670 -7.680 -0.414 1.00 94.69 86 ASN A CA 1
ATOM 673 C C . ASN A 1 86 ? 0.752 -8.312 -1.483 1.00 94.69 86 ASN A C 1
ATOM 675 O O . ASN A 1 86 ? 1.232 -8.980 -2.389 1.00 94.69 86 ASN A O 1
ATOM 679 N N . SER A 1 87 ? -0.571 -8.188 -1.353 1.00 96.69 87 SER A N 1
ATOM 680 C CA . SER A 1 87 ? -1.520 -8.709 -2.341 1.00 96.69 87 SER A CA 1
ATOM 681 C C . SER A 1 87 ? -2.855 -7.979 -2.270 1.00 96.69 87 SER A C 1
ATOM 683 O O . SER A 1 87 ? -3.222 -7.426 -1.227 1.00 96.69 87 SER A O 1
ATOM 685 N N . VAL A 1 88 ? -3.599 -8.034 -3.375 1.00 96.81 88 VAL A N 1
ATOM 686 C CA . VAL A 1 88 ? -4.952 -7.476 -3.486 1.00 96.81 88 VAL A CA 1
ATOM 687 C C . VAL A 1 88 ? -5.886 -8.113 -2.450 1.00 96.81 88 VAL A C 1
ATOM 689 O O . VAL A 1 88 ? -6.536 -7.396 -1.691 1.00 96.81 88 VAL A O 1
ATOM 692 N N . ASP A 1 89 ? -5.868 -9.444 -2.314 1.00 97.00 89 ASP A N 1
ATOM 693 C CA . ASP A 1 89 ? -6.707 -10.170 -1.347 1.00 97.00 89 ASP A CA 1
ATOM 694 C C . ASP A 1 89 ? -6.456 -9.734 0.098 1.00 97.00 89 ASP A C 1
ATOM 696 O 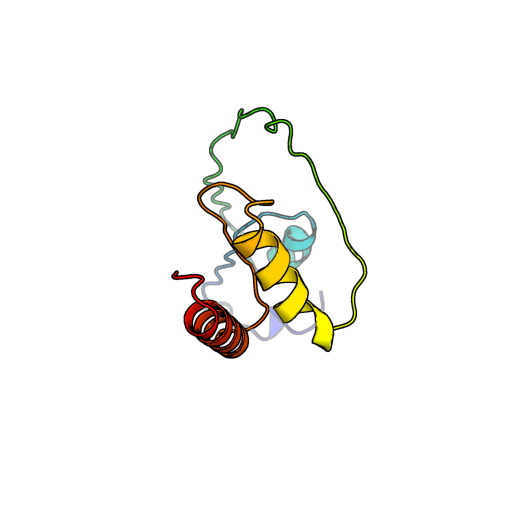O . ASP A 1 89 ? -7.387 -9.566 0.888 1.00 97.00 89 ASP A O 1
ATOM 700 N N . ARG A 1 90 ? -5.185 -9.533 0.470 1.00 95.31 90 ARG A N 1
ATOM 701 C CA . ARG A 1 90 ? -4.822 -9.078 1.816 1.00 95.31 90 ARG A CA 1
ATOM 702 C C . ARG A 1 90 ? -5.306 -7.649 2.063 1.00 95.31 90 ARG A C 1
ATOM 704 O O . ARG A 1 90 ? -5.702 -7.350 3.188 1.00 95.31 90 ARG A O 1
ATOM 711 N N . GLY A 1 91 ? -5.296 -6.803 1.034 1.00 95.06 91 GLY A N 1
ATOM 712 C CA . GLY A 1 91 ? -5.865 -5.456 1.079 1.00 95.06 91 GLY A CA 1
ATOM 713 C C . GLY A 1 91 ? -7.362 -5.475 1.367 1.00 95.06 91 GLY A C 1
ATOM 714 O O . GLY A 1 91 ? -7.803 -4.839 2.321 1.00 95.06 91 GLY A O 1
ATOM 715 N N . PHE A 1 92 ? -8.128 -6.281 0.628 1.00 95.94 92 PHE A N 1
ATOM 716 C CA . PHE A 1 92 ? -9.566 -6.436 0.871 1.00 95.94 92 PHE A CA 1
ATOM 717 C C . PHE A 1 92 ? -9.869 -6.996 2.262 1.00 95.94 92 PHE A C 1
ATOM 719 O O . PHE A 1 92 ? -10.737 -6.471 2.954 1.00 95.94 92 PHE A O 1
ATOM 726 N N . ARG A 1 93 ? -9.124 -8.011 2.719 1.00 94.88 93 ARG A N 1
ATOM 727 C CA . ARG A 1 93 ? -9.284 -8.562 4.077 1.00 94.88 93 ARG A CA 1
ATOM 728 C C . ARG A 1 93 ? -9.030 -7.519 5.161 1.00 94.88 93 ARG A C 1
ATOM 730 O O . ARG A 1 93 ? -9.785 -7.463 6.125 1.00 94.88 93 ARG A O 1
ATOM 737 N N . LEU A 1 94 ? -7.983 -6.705 5.010 1.00 94.69 94 LEU A N 1
ATOM 738 C CA . LEU A 1 94 ? -7.684 -5.630 5.955 1.00 94.69 94 LEU A CA 1
ATOM 739 C C . LEU A 1 94 ? -8.778 -4.557 5.940 1.00 94.69 94 LEU A C 1
ATOM 741 O O . LEU A 1 94 ? -9.203 -4.125 7.006 1.00 94.69 94 LEU A O 1
ATOM 745 N N . LYS A 1 95 ? -9.258 -4.168 4.754 1.00 94.12 95 LYS A N 1
ATOM 746 C CA . LYS A 1 95 ? -10.350 -3.201 4.599 1.00 94.12 95 LYS A CA 1
ATOM 747 C C . LYS A 1 95 ? -11.618 -3.667 5.317 1.00 94.12 95 LYS A C 1
ATOM 749 O O . LYS A 1 95 ? -12.106 -2.958 6.188 1.00 94.12 95 LYS A O 1
ATOM 754 N N . LEU A 1 96 ? -12.094 -4.874 5.005 1.00 95.31 96 LEU A N 1
ATOM 755 C CA . LEU A 1 96 ? -13.303 -5.440 5.612 1.00 95.31 96 LEU A CA 1
ATOM 756 C C . LEU A 1 96 ? -13.170 -5.564 7.134 1.00 95.31 96 LEU A C 1
ATOM 758 O O . LEU A 1 96 ? -14.106 -5.251 7.863 1.00 95.31 96 LEU A O 1
ATOM 762 N N . PHE A 1 97 ? -11.993 -5.973 7.617 1.00 95.06 97 PHE A N 1
ATOM 763 C CA . PHE A 1 97 ? -11.703 -6.028 9.047 1.00 95.06 97 PHE A CA 1
ATOM 764 C C . PHE A 1 97 ? -11.822 -4.643 9.701 1.00 95.06 97 PHE A C 1
ATOM 766 O O . PHE A 1 97 ? -12.524 -4.495 10.694 1.00 95.06 97 PHE A O 1
ATOM 773 N N . LEU A 1 98 ? -11.175 -3.616 9.146 1.00 94.31 98 LEU A N 1
ATOM 774 C CA . LEU A 1 98 ? -11.229 -2.258 9.697 1.00 94.31 98 LEU A CA 1
ATOM 775 C C . LEU A 1 98 ? -12.656 -1.688 9.687 1.00 94.31 98 LEU A C 1
ATOM 777 O O . LEU A 1 98 ? -13.101 -1.160 10.710 1.00 94.31 98 LEU A O 1
ATOM 781 N N . GLU A 1 99 ? -13.393 -1.868 8.589 1.00 94.38 99 GLU A N 1
ATOM 782 C CA . GLU A 1 99 ? -14.786 -1.422 8.459 1.00 94.38 99 GLU A CA 1
ATOM 783 C C . GLU A 1 99 ? -15.691 -2.091 9.500 1.00 94.38 99 GLU A C 1
ATOM 785 O O . GLU A 1 99 ? -16.480 -1.411 10.159 1.00 94.38 99 GLU A O 1
ATOM 790 N N . GLN A 1 100 ? -15.520 -3.397 9.734 1.00 94.56 100 GLN A N 1
ATOM 791 C CA . GLN A 1 100 ? -16.288 -4.145 10.732 1.00 94.56 100 GLN A CA 1
ATOM 792 C C . GLN A 1 100 ? -16.090 -3.611 12.161 1.00 94.56 100 GLN A C 1
ATOM 794 O O . GLN A 1 100 ? -17.018 -3.658 12.967 1.00 94.56 100 GLN A O 1
ATOM 799 N N . PHE A 1 101 ? -14.912 -3.064 12.479 1.00 93.06 101 PHE A N 1
ATOM 800 C CA . PHE A 1 101 ? -14.613 -2.470 13.790 1.00 93.06 101 PHE A CA 1
ATOM 801 C C . PHE A 1 101 ? -14.756 -0.931 13.815 1.00 93.06 101 PHE A C 1
ATOM 803 O O . PHE A 1 101 ? -14.283 -0.240 14.730 1.00 93.06 101 PHE A O 1
ATOM 810 N N . GLY A 1 102 ? -15.457 -0.362 12.831 1.00 90.00 102 GLY A N 1
ATOM 811 C CA . GLY A 1 102 ? -15.798 1.059 12.796 1.00 90.00 102 GLY A CA 1
ATOM 812 C C . GLY A 1 102 ? -14.596 1.964 12.531 1.00 90.00 102 GLY A C 1
ATOM 813 O O . GLY A 1 102 ? -14.504 3.047 13.116 1.00 90.00 102 GLY A O 1
ATOM 814 N N . VAL A 1 103 ? -13.650 1.493 11.720 1.00 89.44 103 VAL A N 1
ATOM 815 C CA . VAL A 1 103 ? -12.637 2.307 11.043 1.00 89.44 103 VAL A CA 1
ATOM 816 C C . VAL A 1 103 ? -12.999 2.291 9.562 1.00 89.44 103 VAL A C 1
ATOM 818 O O . VAL A 1 103 ? -12.700 1.337 8.850 1.00 89.44 103 VAL A O 1
ATOM 821 N N . SER A 1 104 ? -13.713 3.321 9.116 1.00 81.19 104 SER A N 1
ATOM 822 C CA . SER A 1 104 ? -14.109 3.460 7.715 1.00 81.19 104 SER A CA 1
ATOM 823 C C . SER A 1 104 ? -12.921 3.887 6.855 1.00 81.19 104 SER A C 1
ATOM 825 O O . SER A 1 104 ? -12.142 4.752 7.265 1.00 81.19 104 SER A O 1
ATOM 827 N N . SER A 1 105 ? -12.811 3.277 5.674 1.00 64.88 105 SER A N 1
ATOM 828 C CA . SER A 1 105 ? -11.905 3.711 4.606 1.00 64.88 105 SER A CA 1
ATOM 829 C C . SER A 1 105 ? -12.434 4.931 3.863 1.00 64.88 105 SER A C 1
ATOM 831 O O . SER A 1 105 ? -13.666 5.134 3.846 1.00 64.88 105 SER A O 1
#

Radius of gyration: 22.9 Å; chains: 1; bounding box: 45×37×57 Å

Foldseek 3Di:
DDDPLVPDDPPDDDDDDDPDDDPVVVVVCVSNPDPDDDDDPDDPCPPDPDPDDDDDDDDDPVCVLVVVLCCQVVCVPPDDDDDDDPDPVVVVVSQVSNVVVPNHD

pLDDT: mean 82.85, std 12.18, range [44.91, 97.0]

Sequence (105 aa):
RRLVGRALPRSVHTMLLSATLTPDLDAISSLFLHNPVTVDCTEDDSSSPAALRQFWLRCSHADKFLLMYALLKLNRIPGRSLIFVNSVDRGFRLKLFLEQFGVSS

Secondary structure (DSSP, 8-state):
--TTTT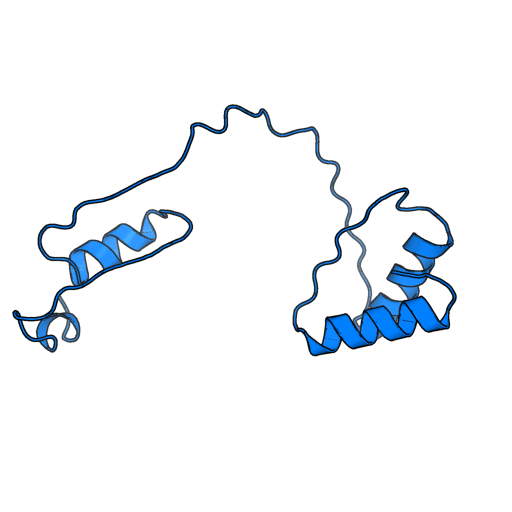TS-TTPPP----SS--THHHHHHHHH-SSPPP----------------------TTTHHHHHHHHHHTTSS-S------SSHHHHHHHHHHHHHTT---

InterPro domains:
  IPR027417 P-loop containing nucleoside triphosphate hydrolase [G3DSA:3.40.50.300] (37-105)
  IPR027417 P-loop containing nucleoside triphosphate hydrolase [SSF52540] (4-98)
  IPR050079 DEAD box RNA helicase [PTHR47959] (6-105)

Organism: NCBI:txid141414